Protein AF-A0A914PLY1-F1 (afdb_monomer)

InterPro domains:
  IPR011009 Protein kinase-like domain superfamily [SSF56112] (5-55)

Structure (mmCIF, N/CA/C/O backbone):
data_AF-A0A914PLY1-F1
#
_entry.id   AF-A0A914PLY1-F1
#
loop_
_atom_site.group_PDB
_atom_site.id
_atom_site.type_symbol
_atom_site.label_atom_id
_atom_site.label_alt_id
_atom_site.label_comp_id
_atom_site.label_asym_id
_atom_site.label_entity_id
_atom_site.label_seq_id
_atom_site.pdbx_PDB_ins_code
_atom_site.Cartn_x
_atom_site.Cartn_y
_atom_site.Cartn_z
_atom_site.occupancy
_atom_site.B_iso_or_equiv
_atom_site.auth_seq_id
_atom_site.auth_comp_id
_atom_site.auth_asym_id
_atom_site.auth_atom_id
_atom_site.pdbx_PDB_model_num
ATOM 1 N N . MET A 1 1 ? 15.175 -24.082 -0.251 1.00 50.19 1 MET A N 1
ATOM 2 C CA . MET A 1 1 ? 13.701 -24.128 -0.360 1.00 50.19 1 MET A CA 1
ATOM 3 C C . MET A 1 1 ? 13.184 -22.704 -0.280 1.00 50.19 1 MET A C 1
ATOM 5 O O . MET A 1 1 ? 13.405 -22.081 0.749 1.00 50.19 1 MET A O 1
ATOM 9 N N . ASN A 1 2 ? 12.507 -22.194 -1.313 1.00 59.78 2 ASN A N 1
ATOM 10 C CA . ASN A 1 2 ? 11.943 -20.841 -1.283 1.00 59.78 2 ASN A CA 1
ATOM 11 C C . ASN A 1 2 ? 10.414 -20.945 -1.343 1.00 59.78 2 ASN A C 1
ATOM 13 O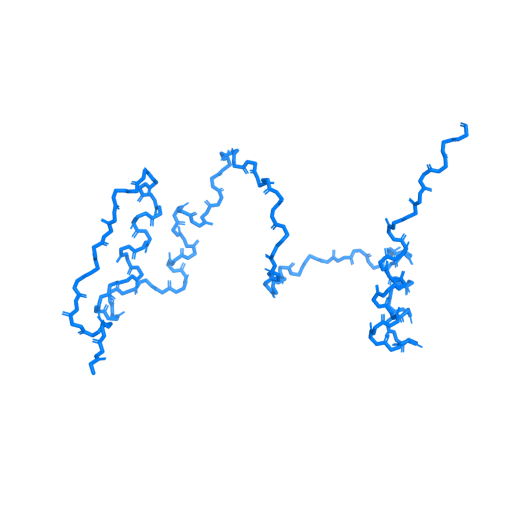 O . ASN A 1 2 ? 9.855 -21.356 -2.358 1.00 59.78 2 ASN A O 1
ATOM 17 N N . ALA A 1 3 ? 9.738 -20.606 -0.241 1.00 67.31 3 ALA A N 1
ATOM 18 C CA . ALA A 1 3 ? 8.278 -20.689 -0.124 1.00 67.31 3 ALA A CA 1
ATOM 19 C C . ALA A 1 3 ? 7.542 -19.713 -1.061 1.00 67.31 3 ALA A C 1
ATOM 21 O O . ALA A 1 3 ? 6.427 -19.992 -1.484 1.00 67.31 3 ALA A O 1
ATOM 22 N N . ILE A 1 4 ? 8.201 -18.608 -1.418 1.00 76.12 4 ILE A N 1
ATOM 23 C CA . ILE A 1 4 ? 7.656 -17.509 -2.227 1.00 76.12 4 ILE A CA 1
ATOM 24 C C . ILE A 1 4 ? 7.525 -17.904 -3.706 1.00 76.12 4 ILE A C 1
ATOM 26 O O . ILE A 1 4 ? 6.668 -17.401 -4.421 1.00 76.12 4 ILE A O 1
ATOM 30 N N . THR A 1 5 ? 8.376 -18.810 -4.189 1.00 73.44 5 THR A N 1
ATOM 31 C CA . THR A 1 5 ? 8.538 -19.028 -5.629 1.00 73.44 5 THR A CA 1
ATOM 32 C C . THR A 1 5 ? 7.616 -20.095 -6.193 1.00 73.44 5 THR A C 1
ATOM 34 O O . THR A 1 5 ? 7.584 -20.205 -7.403 1.00 73.44 5 THR A O 1
ATOM 37 N N . ASN A 1 6 ? 6.922 -20.913 -5.391 1.00 70.56 6 ASN A N 1
ATOM 38 C CA . ASN A 1 6 ? 6.247 -22.115 -5.911 1.00 70.56 6 ASN A CA 1
ATOM 39 C C . ASN A 1 6 ? 4.876 -22.443 -5.303 1.00 70.56 6 ASN A C 1
ATOM 41 O O . ASN A 1 6 ? 4.318 -23.478 -5.654 1.00 70.56 6 ASN A O 1
ATOM 45 N N . LYS A 1 7 ? 4.323 -21.605 -4.422 1.00 78.81 7 LYS A N 1
ATOM 46 C CA . LYS A 1 7 ? 3.020 -21.862 -3.795 1.00 78.81 7 LYS A CA 1
ATOM 47 C C . LYS A 1 7 ? 2.032 -20.761 -4.141 1.00 78.81 7 LYS A C 1
ATOM 49 O O . LYS A 1 7 ? 2.403 -19.589 -4.136 1.00 78.81 7 LYS A O 1
ATOM 54 N N . ASP A 1 8 ? 0.800 -21.160 -4.417 1.00 81.94 8 ASP A N 1
ATOM 55 C CA . ASP A 1 8 ? -0.305 -20.225 -4.570 1.00 81.94 8 ASP A CA 1
ATOM 56 C C . ASP A 1 8 ? -0.643 -19.592 -3.216 1.00 81.94 8 ASP A C 1
ATOM 58 O O . ASP A 1 8 ? -0.509 -20.213 -2.155 1.00 81.94 8 ASP A O 1
ATOM 62 N N . VAL A 1 9 ? -1.039 -18.320 -3.250 1.00 84.81 9 VAL A N 1
ATOM 63 C CA . VAL A 1 9 ? -1.409 -17.575 -2.047 1.00 84.81 9 VAL A CA 1
ATOM 64 C C . VAL A 1 9 ? -2.862 -17.889 -1.714 1.00 84.81 9 VAL A C 1
ATOM 66 O O . VAL A 1 9 ? -3.772 -17.535 -2.459 1.00 84.81 9 VAL A O 1
ATOM 69 N N . HIS A 1 10 ? -3.079 -18.545 -0.577 1.00 87.94 10 HIS A N 1
ATOM 70 C CA . HIS A 1 10 ? -4.415 -18.803 -0.051 1.00 87.94 10 HIS A CA 1
ATOM 71 C C . HIS A 1 10 ? -4.767 -17.759 1.004 1.00 87.94 10 HIS A C 1
ATOM 73 O O . HIS A 1 10 ? -4.140 -17.695 2.064 1.00 87.94 10 HIS A O 1
ATOM 79 N N . PHE A 1 11 ? -5.790 -16.958 0.721 1.00 88.38 11 PHE A N 1
ATOM 80 C CA . PHE A 1 11 ? -6.354 -16.026 1.688 1.00 88.38 11 PHE A CA 1
ATOM 81 C C . PHE A 1 11 ? -7.398 -16.748 2.538 1.00 88.38 11 PHE A C 1
ATOM 83 O O . PHE A 1 11 ? -8.188 -17.550 2.037 1.00 88.38 11 PHE A O 1
ATOM 90 N N . LYS A 1 12 ? -7.399 -16.466 3.840 1.00 91.75 12 LYS A N 1
ATOM 91 C CA . LYS A 1 12 ? -8.541 -16.803 4.695 1.00 91.75 12 LYS A CA 1
ATOM 92 C C . LYS A 1 12 ? -9.746 -15.945 4.274 1.00 91.75 12 LYS A C 1
ATOM 94 O O . LYS A 1 12 ? -9.543 -14.955 3.575 1.00 91.75 12 LYS A O 1
ATOM 99 N N . PRO A 1 13 ? -10.973 -16.283 4.693 1.00 90.62 13 PRO A N 1
ATOM 100 C CA . PRO A 1 13 ? -12.110 -15.387 4.515 1.00 90.62 13 PRO A CA 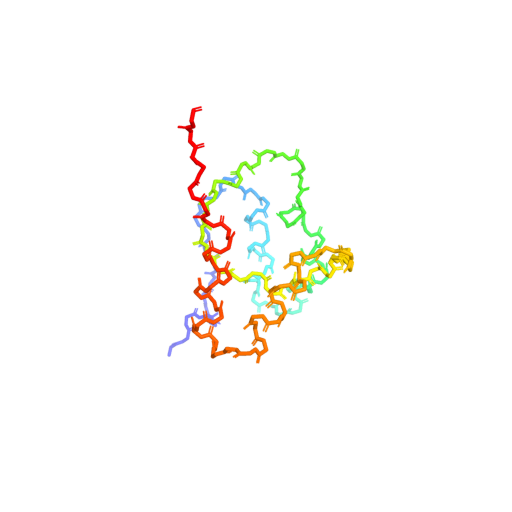1
ATOM 101 C C . PRO A 1 13 ? -11.797 -14.014 5.127 1.00 90.62 13 PRO A C 1
ATOM 103 O O . PRO A 1 13 ? -11.443 -13.932 6.304 1.00 90.62 13 PRO A O 1
ATOM 106 N N . ILE A 1 14 ? -11.867 -12.965 4.308 1.00 90.62 14 ILE A N 1
ATOM 107 C CA . ILE A 1 14 ? -11.709 -11.562 4.703 1.00 90.62 14 ILE A CA 1
ATOM 108 C C . ILE A 1 14 ? -13.045 -10.885 4.396 1.00 90.62 14 ILE A C 1
ATOM 110 O O . ILE A 1 14 ? -13.573 -11.064 3.303 1.00 90.62 14 ILE A O 1
ATOM 114 N N . GLU A 1 15 ? -13.593 -10.153 5.365 1.00 90.00 15 GLU A N 1
ATOM 115 C CA . GLU A 1 15 ? -14.877 -9.445 5.227 1.00 90.00 15 GLU A CA 1
ATOM 116 C C . GLU A 1 15 ? -14.763 -8.220 4.311 1.00 90.00 15 GLU A C 1
ATOM 118 O O . GLU A 1 15 ? -15.685 -7.900 3.568 1.00 90.00 15 GLU A O 1
ATOM 123 N N . ASP A 1 16 ? -13.610 -7.551 4.348 1.00 90.19 16 ASP A N 1
ATOM 124 C CA . ASP A 1 16 ? -13.305 -6.414 3.489 1.00 90.19 16 ASP A CA 1
ATOM 125 C C . ASP A 1 16 ? -12.873 -6.884 2.089 1.00 90.19 16 ASP A C 1
ATOM 127 O O . ASP A 1 16 ? -11.724 -7.274 1.844 1.00 90.19 16 ASP A O 1
ATOM 131 N N . GLU A 1 17 ? -13.820 -6.831 1.155 1.00 90.44 17 GLU A N 1
ATOM 132 C CA . GLU A 1 17 ? -13.610 -7.184 -0.250 1.00 90.44 17 GLU A CA 1
ATOM 133 C C . GLU A 1 17 ? -12.576 -6.279 -0.938 1.00 90.44 17 GLU A C 1
AT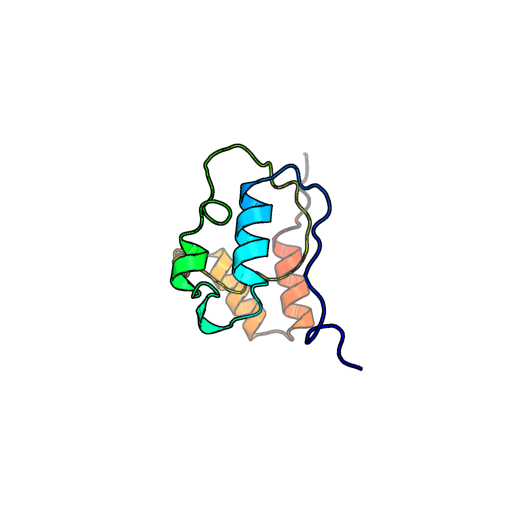OM 135 O O . GLU A 1 17 ? -11.842 -6.737 -1.816 1.00 90.44 17 GLU A O 1
ATOM 140 N N . GLN A 1 18 ? -12.482 -5.009 -0.530 1.00 91.25 18 GLN A N 1
ATOM 141 C CA . GLN A 1 18 ? -11.544 -4.039 -1.097 1.00 91.25 18 GLN A CA 1
ATOM 142 C C . GLN A 1 18 ? -10.112 -4.379 -0.685 1.00 91.25 18 GLN A C 1
ATOM 144 O O . GLN A 1 18 ? -9.209 -4.362 -1.523 1.00 91.25 18 GLN A O 1
ATOM 149 N N . LEU A 1 19 ? -9.912 -4.746 0.583 1.00 91.69 19 LEU A N 1
ATOM 150 C CA . LEU A 1 19 ? -8.630 -5.238 1.080 1.00 91.69 19 LEU A CA 1
ATOM 151 C C . LEU A 1 19 ? -8.215 -6.523 0.359 1.00 91.69 19 LEU A C 1
ATOM 153 O O . LEU A 1 19 ? -7.083 -6.633 -0.120 1.00 91.69 19 LEU A O 1
ATOM 157 N N . LEU A 1 20 ? -9.130 -7.492 0.261 1.00 93.44 20 LEU A N 1
ATOM 158 C CA . LEU A 1 20 ? -8.855 -8.760 -0.410 1.00 93.44 20 LEU A CA 1
ATOM 159 C C . LEU A 1 20 ? -8.457 -8.539 -1.874 1.00 93.44 20 LEU A C 1
ATOM 161 O O 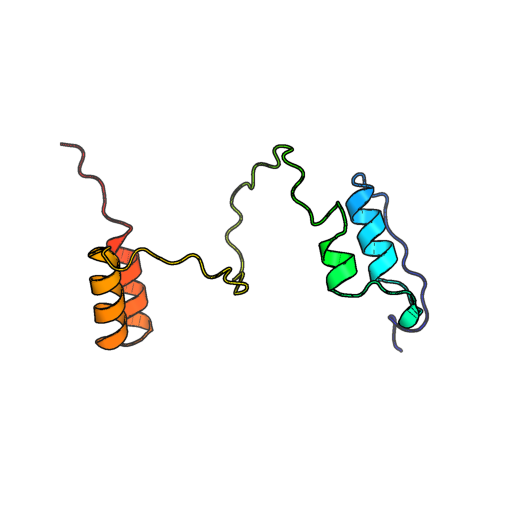. LEU A 1 20 ? -7.507 -9.165 -2.347 1.00 93.44 20 LEU A O 1
ATOM 165 N N . ASN A 1 21 ? -9.138 -7.625 -2.567 1.00 93.06 21 ASN A N 1
ATOM 166 C CA . ASN A 1 21 ? -8.846 -7.292 -3.954 1.00 93.06 21 ASN A CA 1
ATOM 167 C C . ASN A 1 21 ? -7.426 -6.720 -4.123 1.00 93.06 21 ASN A C 1
ATOM 169 O O . ASN A 1 21 ? -6.640 -7.285 -4.886 1.00 93.06 21 ASN A O 1
ATOM 173 N N . VAL A 1 22 ? -7.037 -5.714 -3.325 1.00 94.06 22 VAL A N 1
ATOM 174 C CA . VAL A 1 22 ? -5.660 -5.174 -3.347 1.00 94.06 22 VAL A CA 1
ATOM 175 C C . VAL A 1 22 ? -4.630 -6.265 -3.095 1.00 94.06 22 VAL A C 1
ATOM 177 O O . VAL A 1 22 ? -3.616 -6.354 -3.789 1.00 94.06 22 VAL A O 1
ATOM 180 N N . MET A 1 23 ? -4.867 -7.108 -2.087 1.00 93.12 23 MET A N 1
ATOM 181 C CA . MET A 1 23 ? -3.930 -8.168 -1.722 1.00 93.12 23 MET A CA 1
ATOM 182 C C . MET A 1 23 ? -3.735 -9.168 -2.865 1.00 93.12 23 MET A C 1
ATOM 184 O O . MET A 1 23 ? -2.605 -9.593 -3.112 1.00 93.12 23 MET A O 1
ATOM 188 N N . GLN A 1 24 ? -4.803 -9.517 -3.583 1.00 92.50 24 GLN A N 1
ATOM 189 C CA . GLN A 1 24 ? -4.738 -10.400 -4.748 1.00 92.50 24 GLN A CA 1
ATOM 190 C C . GLN A 1 24 ? -3.965 -9.771 -5.913 1.00 92.50 24 GLN A C 1
ATOM 192 O O . GLN A 1 24 ? -3.133 -10.445 -6.525 1.00 92.50 24 GLN A O 1
ATOM 197 N N . GLU A 1 25 ? -4.185 -8.487 -6.199 1.00 92.69 25 GLU A N 1
ATOM 198 C CA . GLU A 1 25 ? -3.467 -7.774 -7.260 1.00 92.69 25 GLU A CA 1
ATOM 199 C C . GLU A 1 25 ? -1.970 -7.629 -6.946 1.00 92.69 25 GLU A C 1
ATOM 201 O O . GLU A 1 25 ? -1.110 -7.879 -7.798 1.00 92.69 25 GLU A O 1
ATOM 206 N N . CYS A 1 26 ? -1.632 -7.279 -5.702 1.00 92.81 26 CYS A N 1
ATOM 207 C CA . CYS A 1 26 ? -0.251 -7.080 -5.272 1.00 92.81 26 CYS A CA 1
ATOM 208 C C . CYS A 1 26 ? 0.545 -8.389 -5.187 1.00 92.81 26 CYS A C 1
ATOM 210 O O . CYS A 1 26 ? 1.713 -8.426 -5.582 1.00 92.81 26 CYS A O 1
ATOM 212 N N . LEU A 1 27 ? -0.065 -9.469 -4.689 1.00 90.75 27 LEU A N 1
ATOM 213 C CA . LEU A 1 27 ? 0.599 -10.766 -4.497 1.00 90.75 27 LEU A CA 1
ATOM 214 C C . LEU A 1 27 ? 0.557 -11.658 -5.746 1.00 90.75 27 LEU A C 1
ATOM 216 O O . LEU A 1 27 ? 0.850 -12.853 -5.676 1.00 90.75 27 LEU A O 1
ATOM 220 N N . GLN A 1 28 ? 0.251 -11.072 -6.905 1.00 86.69 28 GLN A N 1
ATOM 221 C CA . GLN A 1 28 ? 0.296 -11.760 -8.182 1.00 86.69 28 GLN A CA 1
ATOM 222 C C . GLN A 1 28 ? 1.729 -12.197 -8.523 1.00 86.69 28 GLN A C 1
ATOM 224 O O . GLN A 1 28 ? 2.691 -11.424 -8.433 1.00 86.69 28 GLN A O 1
ATOM 229 N N . ARG A 1 29 ? 1.867 -13.455 -8.955 1.00 83.94 29 ARG A N 1
ATOM 230 C CA . ARG A 1 29 ? 3.170 -14.071 -9.258 1.00 83.94 29 ARG A CA 1
ATOM 231 C C . ARG A 1 29 ? 3.812 -13.530 -10.532 1.00 83.94 29 ARG A C 1
ATOM 233 O O . ARG A 1 29 ? 5.031 -13.515 -10.658 1.00 83.94 29 ARG A O 1
ATOM 240 N N . VAL A 1 30 ? 2.989 -13.131 -11.498 1.00 86.19 30 VAL A N 1
ATOM 241 C CA . VAL A 1 30 ? 3.464 -12.531 -12.745 1.00 86.19 30 VAL A CA 1
ATOM 242 C C . VAL A 1 30 ? 3.715 -11.051 -12.493 1.00 86.19 30 VAL A C 1
ATOM 244 O O . VAL A 1 30 ? 2.763 -10.281 -12.410 1.00 86.19 30 VAL A O 1
ATOM 247 N N . ASP A 1 31 ? 4.983 -10.649 -12.436 1.00 84.62 31 ASP A N 1
ATOM 248 C CA . ASP A 1 31 ? 5.374 -9.268 -12.113 1.00 84.62 31 ASP A CA 1
ATOM 249 C C . ASP A 1 31 ? 4.705 -8.226 -13.019 1.00 84.62 31 ASP A C 1
ATOM 251 O O . ASP A 1 31 ? 4.265 -7.182 -12.554 1.00 84.62 31 ASP A O 1
ATOM 255 N N . ARG A 1 32 ? 4.540 -8.537 -14.312 1.00 88.50 32 ARG A N 1
ATOM 256 C CA . ARG A 1 32 ? 3.894 -7.644 -15.294 1.00 88.50 32 ARG A CA 1
ATOM 257 C C . ARG A 1 32 ? 2.395 -7.433 -15.068 1.00 88.50 32 ARG A C 1
ATOM 259 O O . ARG A 1 32 ? 1.813 -6.564 -15.703 1.00 88.50 32 ARG A O 1
ATOM 266 N N . LYS A 1 33 ? 1.768 -8.268 -14.239 1.00 88.62 33 LYS A N 1
ATOM 267 C CA . LYS A 1 33 ? 0.356 -8.144 -13.864 1.00 88.62 33 LYS A CA 1
ATOM 268 C C . LYS A 1 33 ? 0.174 -7.419 -12.530 1.00 88.62 33 LYS A C 1
ATOM 270 O O . LYS A 1 33 ? -0.963 -7.129 -12.182 1.00 88.62 33 LYS A O 1
ATOM 275 N N . ARG A 1 34 ? 1.254 -7.160 -11.783 1.00 92.50 34 ARG A N 1
ATOM 276 C CA . ARG A 1 34 ? 1.187 -6.411 -10.528 1.00 92.50 34 ARG A CA 1
ATOM 277 C C . ARG A 1 34 ? 0.893 -4.938 -10.840 1.00 92.50 34 ARG A C 1
ATOM 279 O O . ARG A 1 34 ? 1.517 -4.398 -11.757 1.00 92.50 34 ARG A O 1
ATOM 286 N N . PRO A 1 35 ? -0.004 -4.277 -10.092 1.00 94.19 35 PRO A N 1
ATOM 287 C CA . PRO A 1 35 ? -0.250 -2.856 -10.274 1.00 94.19 35 PRO A CA 1
ATOM 288 C C . PRO A 1 35 ? 1.020 -2.046 -10.000 1.00 94.19 35 PRO A C 1
ATOM 290 O O . PRO A 1 35 ? 1.818 -2.356 -9.110 1.00 94.19 35 PRO A O 1
ATOM 293 N N . THR A 1 36 ? 1.202 -0.983 -10.777 1.00 94.12 36 THR A N 1
ATOM 294 C CA . THR A 1 36 ? 2.199 0.052 -10.490 1.00 94.12 36 THR A CA 1
ATOM 295 C C . THR A 1 36 ? 1.809 0.843 -9.244 1.00 94.12 36 THR A C 1
ATOM 297 O O . THR A 1 36 ? 0.660 0.819 -8.808 1.00 94.12 36 THR A O 1
ATOM 300 N N . VAL A 1 37 ? 2.755 1.600 -8.688 1.00 91.88 37 VAL A N 1
ATOM 301 C CA . VAL A 1 37 ? 2.489 2.459 -7.523 1.00 91.88 37 VAL A CA 1
ATOM 302 C C . VAL A 1 37 ? 1.343 3.437 -7.803 1.00 91.88 37 VAL A C 1
ATOM 304 O O . VAL A 1 37 ? 0.455 3.581 -6.971 1.00 91.88 37 VAL A O 1
ATOM 307 N N . THR A 1 38 ? 1.314 4.062 -8.982 1.00 92.69 38 THR A N 1
ATOM 308 C CA . THR A 1 38 ? 0.251 5.006 -9.363 1.00 92.69 38 THR A CA 1
ATOM 309 C C . THR A 1 38 ? -1.118 4.330 -9.419 1.00 92.69 38 THR A C 1
ATOM 311 O O . THR A 1 38 ? -2.069 4.843 -8.843 1.00 92.69 38 THR A O 1
ATOM 314 N N . GLN A 1 39 ? -1.202 3.147 -10.034 1.00 90.81 39 GLN A N 1
ATOM 315 C CA . GLN A 1 39 ? -2.444 2.366 -10.091 1.00 90.81 39 GLN A CA 1
ATOM 316 C C . GLN A 1 39 ? -2.899 1.917 -8.699 1.00 90.81 39 GLN A C 1
ATOM 318 O O . GLN A 1 39 ? -4.084 1.961 -8.390 1.00 90.81 39 GLN A O 1
ATOM 323 N N . LEU A 1 40 ? -1.955 1.533 -7.835 1.00 92.12 40 LEU A N 1
ATOM 324 C CA . LEU A 1 40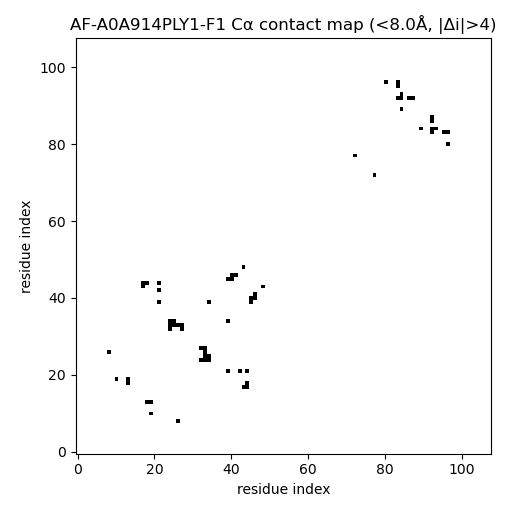 ? -2.257 1.125 -6.468 1.00 92.12 40 LEU A CA 1
ATOM 325 C C . LEU A 1 40 ? -2.826 2.292 -5.649 1.00 92.12 40 LEU A C 1
ATOM 327 O O . LEU A 1 40 ? -3.823 2.119 -4.960 1.00 92.12 40 LEU A O 1
ATOM 331 N N . LEU A 1 41 ? -2.250 3.493 -5.763 1.00 89.19 41 LEU A N 1
ATOM 332 C CA . LEU A 1 41 ? -2.757 4.699 -5.090 1.00 89.19 41 LEU A CA 1
ATOM 333 C C . LEU A 1 41 ? -4.164 5.102 -5.556 1.00 89.19 41 LEU A C 1
ATOM 335 O O . LEU A 1 41 ? -4.889 5.791 -4.838 1.00 89.19 41 LEU A O 1
ATOM 339 N N . GLU A 1 42 ? -4.569 4.673 -6.748 1.00 91.00 42 GLU A N 1
ATOM 340 C CA . GLU A 1 42 ? -5.917 4.890 -7.256 1.00 91.00 42 GLU A CA 1
ATOM 341 C C . GLU A 1 42 ? -6.939 3.869 -6.734 1.00 91.00 42 GLU A C 1
ATOM 343 O O . GLU A 1 42 ? -8.144 4.098 -6.898 1.00 91.00 42 GLU A O 1
ATOM 348 N N . HIS A 1 43 ? -6.490 2.791 -6.085 1.00 92.69 43 HIS A N 1
ATOM 349 C CA . HIS A 1 43 ? -7.354 1.716 -5.620 1.00 92.69 43 HIS A CA 1
ATOM 350 C C . HIS A 1 43 ? -8.282 2.181 -4.476 1.00 92.69 43 HIS A C 1
ATOM 352 O O . HIS A 1 43 ? -7.814 2.812 -3.521 1.00 92.69 43 HIS A O 1
ATOM 358 N N . PRO A 1 44 ? -9.590 1.854 -4.513 1.00 90.81 44 PRO A N 1
ATOM 359 C CA . PRO A 1 44 ? -10.553 2.379 -3.546 1.00 90.81 44 PRO A CA 1
ATOM 360 C C . PRO A 1 44 ? -10.318 1.957 -2.084 1.00 90.81 44 PRO A C 1
ATOM 362 O O . PRO A 1 44 ? -10.672 2.713 -1.193 1.00 90.81 44 PRO A O 1
ATOM 365 N N . TYR A 1 45 ? -9.619 0.848 -1.822 1.00 90.06 45 TYR A N 1
ATOM 366 C CA . TYR A 1 45 ? -9.110 0.507 -0.478 1.00 90.06 45 TYR A CA 1
ATOM 367 C C . TYR A 1 45 ? -8.158 1.561 0.128 1.00 90.06 45 TYR A C 1
ATOM 369 O O . TYR A 1 45 ? -8.165 1.788 1.334 1.00 90.06 45 TYR A O 1
ATOM 377 N N . LEU A 1 46 ? -7.304 2.187 -0.691 1.00 87.69 46 LEU A N 1
ATOM 378 C CA . LEU A 1 46 ? -6.328 3.187 -0.233 1.00 87.69 46 LEU A CA 1
ATOM 379 C C . LEU A 1 46 ? -6.864 4.613 -0.327 1.00 87.69 46 LEU A C 1
ATOM 381 O O . LEU A 1 46 ? -6.297 5.534 0.266 1.00 87.69 46 LEU A O 1
ATOM 385 N N . LYS A 1 47 ? -7.961 4.805 -1.062 1.00 85.19 47 LYS A N 1
ATOM 386 C CA . LYS A 1 47 ? -8.685 6.066 -1.056 1.00 85.19 47 LYS A CA 1
ATOM 387 C C . LYS A 1 47 ? -9.521 6.120 0.217 1.00 85.19 47 LYS A C 1
ATOM 389 O O . LYS A 1 47 ? -10.328 5.226 0.453 1.00 85.19 47 LYS A O 1
ATOM 394 N N . PRO A 1 48 ? -9.370 7.165 1.039 1.00 68.19 48 PRO A N 1
ATOM 395 C CA . PRO A 1 48 ? -10.272 7.374 2.151 1.00 68.19 48 PRO A CA 1
ATOM 396 C C . PRO A 1 48 ? -11.656 7.679 1.578 1.00 68.19 48 PRO A C 1
ATOM 398 O O . PRO A 1 48 ? -11.976 8.814 1.226 1.00 68.19 48 PRO A O 1
ATOM 401 N N . ASN A 1 49 ? -12.494 6.655 1.474 1.00 56.41 49 ASN A N 1
ATOM 402 C CA . ASN A 1 49 ? -13.926 6.874 1.461 1.00 56.41 49 ASN A CA 1
ATOM 403 C C . ASN A 1 49 ? -14.232 7.522 2.817 1.00 56.41 49 ASN A C 1
ATOM 405 O O . ASN A 1 49 ? -13.779 7.026 3.848 1.00 56.41 49 ASN A O 1
ATOM 409 N N . ASN A 1 50 ? -14.930 8.660 2.825 1.00 50.22 50 ASN A N 1
ATOM 410 C CA . ASN A 1 50 ? -15.378 9.372 4.030 1.00 50.22 50 ASN A CA 1
ATOM 411 C C . ASN A 1 50 ? -16.404 8.536 4.828 1.00 50.22 50 ASN A C 1
ATOM 413 O O . ASN A 1 50 ? -17.535 8.954 5.055 1.00 50.22 50 ASN A O 1
ATOM 417 N N . THR A 1 51 ? -16.041 7.326 5.227 1.00 47.66 51 THR A N 1
ATOM 418 C CA . THR A 1 51 ? -16.845 6.404 6.013 1.00 47.66 51 THR A CA 1
ATOM 419 C C . THR A 1 51 ? -16.052 6.081 7.265 1.00 47.66 51 THR A C 1
ATOM 421 O O . THR A 1 51 ? -15.294 5.122 7.292 1.00 47.66 51 THR A O 1
ATOM 424 N N . ASN A 1 52 ? -16.192 6.963 8.258 1.00 49.91 52 ASN A N 1
ATOM 425 C CA . ASN A 1 52 ? -16.044 6.746 9.701 1.00 49.91 52 ASN A CA 1
ATOM 426 C C . ASN A 1 52 ? -15.312 5.463 10.138 1.00 49.91 52 ASN A C 1
ATOM 428 O O . ASN A 1 52 ? -15.876 4.640 10.855 1.00 49.91 52 ASN A O 1
ATOM 432 N N . VAL A 1 53 ? -14.039 5.313 9.785 1.00 47.34 53 VAL A N 1
ATOM 433 C CA . VAL A 1 53 ? -13.133 4.506 10.594 1.00 47.34 53 VAL A CA 1
ATOM 434 C C . VAL A 1 53 ? -12.510 5.490 11.563 1.00 47.34 53 VAL A C 1
ATOM 436 O O . VAL A 1 53 ? -11.595 6.235 11.215 1.00 47.34 53 VAL A O 1
ATOM 439 N N . SER A 1 54 ? -13.060 5.543 12.777 1.00 46.00 54 SER A N 1
ATOM 440 C CA . SER A 1 54 ? -12.347 6.121 13.909 1.00 46.00 54 SER A CA 1
ATOM 441 C C . SER A 1 54 ? -10.995 5.423 13.979 1.00 46.00 54 SER A C 1
ATOM 443 O O . SER A 1 54 ? -10.912 4.268 14.394 1.00 46.00 54 SER A O 1
ATOM 445 N N . LEU A 1 55 ? -9.938 6.119 13.556 1.00 49.28 55 LEU A N 1
ATOM 446 C CA . LEU A 1 55 ? -8.572 5.804 13.942 1.00 49.28 55 LEU A CA 1
ATOM 447 C C . LEU A 1 55 ? -8.536 5.878 15.471 1.00 49.28 55 LEU A C 1
ATOM 449 O O . LEU A 1 55 ? -8.270 6.926 16.058 1.00 49.28 55 LEU A O 1
ATOM 453 N N . SER A 1 56 ? -8.828 4.767 16.140 1.00 43.38 56 SER A N 1
ATOM 454 C CA . SER A 1 56 ? -8.437 4.578 17.524 1.00 43.38 56 SER A CA 1
ATOM 455 C C . SER A 1 56 ? -6.919 4.458 17.530 1.00 43.38 56 SER A C 1
ATOM 457 O O . SER A 1 56 ? -6.362 3.380 17.354 1.00 43.38 56 SER A O 1
ATOM 459 N N . ASN A 1 57 ? -6.286 5.623 17.631 1.00 53.47 57 ASN A N 1
ATOM 460 C CA . ASN A 1 57 ? -4.951 5.903 18.133 1.00 53.47 57 ASN A CA 1
ATOM 461 C C . ASN A 1 57 ? -4.130 4.661 18.537 1.00 53.47 57 ASN A C 1
ATOM 463 O O . ASN A 1 57 ? -4.053 4.311 19.714 1.00 53.47 57 ASN A O 1
ATOM 467 N N . THR A 1 58 ? -3.467 4.022 17.575 1.00 43.47 58 THR A N 1
ATOM 468 C CA . THR A 1 58 ? -2.317 3.163 17.866 1.00 43.47 58 THR A CA 1
ATOM 469 C C . THR A 1 58 ? -1.065 3.923 17.471 1.00 43.47 58 THR A C 1
ATOM 471 O O . THR A 1 58 ? -0.735 4.039 16.293 1.00 43.47 58 THR A O 1
ATOM 474 N N . ASN A 1 59 ? -0.374 4.455 18.477 1.00 61.19 59 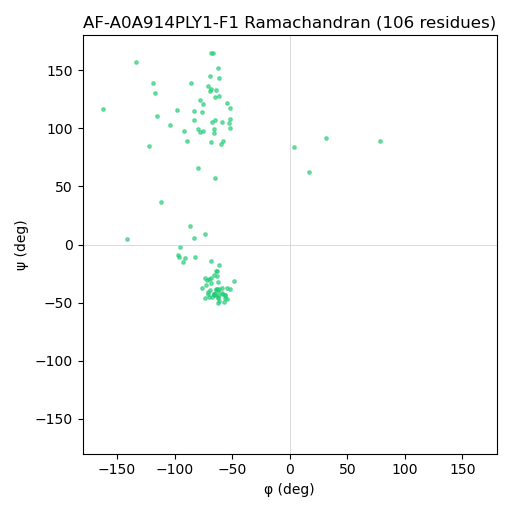ASN A N 1
ATOM 475 C CA . ASN A 1 59 ? 0.994 4.939 18.365 1.00 61.19 59 ASN A CA 1
ATOM 476 C C . ASN A 1 59 ? 1.881 3.845 17.747 1.00 61.19 59 ASN A C 1
ATOM 478 O O . ASN A 1 59 ? 2.295 2.927 18.451 1.00 61.19 59 ASN A O 1
ATOM 482 N N . SER A 1 60 ? 2.180 3.928 16.450 1.00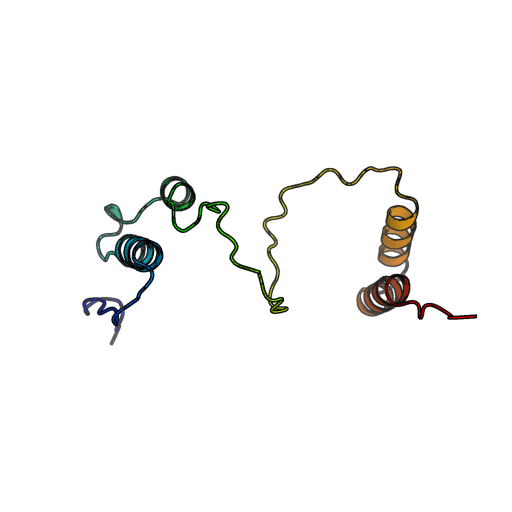 46.47 60 SER A N 1
ATOM 483 C CA . SER A 1 60 ? 3.296 3.196 15.852 1.00 46.47 60 SER A CA 1
ATOM 484 C C . SER A 1 60 ? 3.684 3.778 14.495 1.00 46.47 60 SER A C 1
ATOM 486 O O . SER A 1 60 ? 2.909 3.733 13.547 1.00 46.47 60 SER A O 1
ATOM 488 N N . GLY A 1 61 ? 4.915 4.284 14.417 1.00 42.50 61 GLY A N 1
ATOM 489 C CA . GLY A 1 61 ? 5.705 4.262 13.187 1.00 42.50 61 GLY A CA 1
ATOM 490 C C . GLY A 1 61 ? 5.373 5.307 12.125 1.00 42.50 61 GLY A C 1
ATOM 491 O O . GLY A 1 61 ? 4.634 5.036 11.193 1.00 42.50 61 GLY A O 1
ATOM 492 N N . ILE A 1 62 ? 6.027 6.467 12.230 1.00 51.38 62 ILE A N 1
ATOM 493 C CA . ILE A 1 62 ? 6.679 7.186 11.119 1.00 51.38 62 ILE A CA 1
ATOM 494 C C . ILE A 1 62 ? 5.998 7.009 9.744 1.00 51.38 62 ILE A C 1
ATOM 496 O O . ILE A 1 62 ? 6.388 6.151 8.955 1.00 51.38 62 ILE A O 1
ATOM 500 N N . SER A 1 63 ? 5.071 7.901 9.393 1.00 43.44 63 SER A N 1
ATOM 501 C CA . SER A 1 63 ? 4.837 8.237 7.987 1.00 43.44 63 SER A CA 1
ATOM 502 C C . SER A 1 63 ? 5.765 9.397 7.619 1.00 43.44 63 SER A C 1
ATOM 504 O O . SER A 1 63 ? 5.439 10.572 7.734 1.00 43.44 63 SER A O 1
ATOM 506 N N . CYS A 1 64 ? 6.978 9.069 7.174 1.00 39.78 64 CYS A N 1
ATOM 507 C CA . CYS A 1 64 ? 7.899 10.035 6.564 1.00 39.78 64 CYS A CA 1
ATOM 508 C C . CYS A 1 64 ? 7.477 10.446 5.142 1.00 39.78 64 CYS A C 1
ATOM 510 O O . CYS A 1 64 ? 8.208 11.167 4.467 1.00 39.78 64 CYS A O 1
ATOM 512 N N . PHE A 1 65 ? 6.277 10.065 4.696 1.00 49.19 65 PHE A N 1
ATOM 513 C CA . PHE A 1 65 ? 5.634 10.690 3.548 1.00 49.19 65 PHE A CA 1
ATOM 514 C C . PHE A 1 65 ? 4.998 12.007 3.998 1.00 49.19 65 PHE A C 1
ATOM 516 O O . PHE A 1 65 ? 3.779 12.157 4.075 1.00 49.19 65 PHE A O 1
ATOM 523 N N . ALA A 1 66 ? 5.855 12.945 4.397 1.00 51.19 66 ALA A N 1
ATOM 524 C CA . ALA A 1 66 ? 5.432 14.285 4.735 1.00 51.19 66 ALA A CA 1
ATOM 525 C C . ALA A 1 66 ? 4.908 14.937 3.455 1.00 51.19 66 ALA A C 1
ATOM 527 O O . ALA A 1 66 ? 5.665 15.425 2.620 1.00 51.19 66 ALA A O 1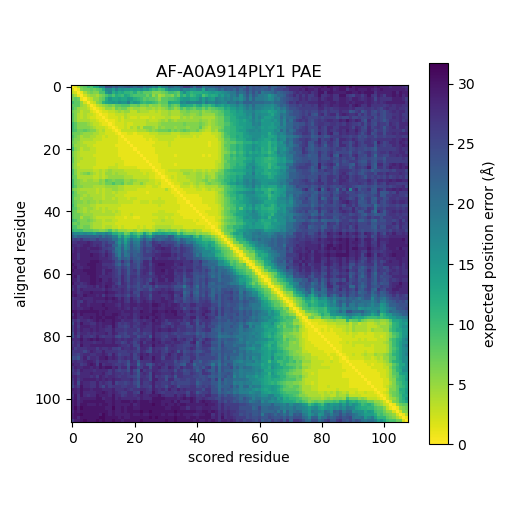
ATOM 528 N N . SER A 1 67 ? 3.586 14.938 3.304 1.00 51.84 67 SER A N 1
ATOM 529 C CA . SER A 1 67 ? 2.918 15.940 2.493 1.00 51.84 67 SER A CA 1
ATOM 530 C C . SER A 1 67 ? 3.299 17.279 3.121 1.00 51.84 67 SER A C 1
ATOM 532 O O . SER A 1 67 ? 2.856 17.574 4.232 1.00 51.84 67 SER A O 1
ATOM 534 N N . SER A 1 68 ? 4.201 18.027 2.477 1.00 52.69 68 SER A N 1
ATOM 535 C CA . SER A 1 68 ? 4.701 19.321 2.947 1.00 52.69 68 SER A CA 1
ATOM 536 C C . SER A 1 68 ? 3.543 20.302 3.085 1.00 52.69 68 SER A C 1
ATOM 538 O O . SER A 1 68 ? 3.218 21.050 2.167 1.00 52.69 68 SER A O 1
ATOM 540 N N . LYS A 1 69 ? 2.881 20.280 4.239 1.00 57.97 69 LYS A N 1
ATOM 541 C CA . LYS A 1 69 ? 1.965 21.328 4.651 1.00 57.97 69 LYS A CA 1
ATOM 542 C C . LYS A 1 69 ? 2.852 22.480 5.097 1.00 57.97 69 LYS A C 1
ATOM 544 O O . LYS A 1 69 ? 3.604 22.329 6.056 1.00 57.97 69 LYS A O 1
ATOM 549 N N . THR A 1 70 ? 2.811 23.590 4.367 1.00 51.25 70 THR A N 1
ATOM 550 C CA . THR A 1 70 ? 3.459 24.843 4.758 1.00 51.25 70 THR A CA 1
ATOM 551 C C . THR A 1 70 ? 3.019 25.177 6.181 1.00 51.25 70 THR A C 1
ATOM 553 O O . THR A 1 70 ? 1.848 25.465 6.431 1.00 51.25 70 THR A O 1
ATOM 556 N N . ILE A 1 71 ? 3.937 25.036 7.131 1.00 57.78 71 ILE A N 1
ATOM 557 C CA . ILE A 1 71 ? 3.749 25.493 8.504 1.00 57.78 71 ILE A CA 1
ATOM 558 C C . ILE A 1 71 ? 3.909 27.009 8.440 1.00 57.78 71 ILE A C 1
ATOM 560 O O . ILE A 1 71 ? 4.939 27.475 7.966 1.00 57.78 71 ILE A O 1
ATOM 564 N N . ASN A 1 72 ? 2.880 27.761 8.837 1.00 61.12 72 ASN A N 1
ATOM 565 C CA . ASN A 1 72 ? 2.920 29.225 8.846 1.00 61.12 72 ASN A CA 1
ATOM 566 C C . ASN A 1 72 ? 4.171 29.694 9.610 1.00 61.12 72 ASN A C 1
ATOM 568 O O . ASN A 1 72 ? 4.304 29.392 10.801 1.00 61.12 72 ASN A O 1
ATOM 572 N N . GLU A 1 73 ? 5.070 30.397 8.914 1.00 58.62 73 GLU A N 1
ATOM 573 C CA . GLU A 1 73 ? 6.401 30.794 9.405 1.00 58.62 73 GLU A CA 1
ATOM 574 C C . GLU A 1 73 ? 6.340 31.711 10.641 1.00 58.62 73 GLU A C 1
ATOM 576 O O . GLU A 1 73 ? 7.291 31.765 11.415 1.00 58.62 73 GLU A O 1
ATOM 581 N N . ASP A 1 74 ? 5.187 32.331 10.900 1.00 58.19 74 ASP A N 1
ATOM 582 C CA . ASP A 1 74 ? 4.969 33.277 12.005 1.00 58.19 74 ASP A CA 1
ATOM 583 C C . ASP A 1 74 ? 4.647 32.603 13.352 1.00 58.19 74 ASP A C 1
ATOM 585 O O . ASP A 1 74 ? 4.311 33.252 14.343 1.00 58.19 74 ASP A O 1
ATOM 589 N N . SER A 1 75 ? 4.713 31.275 13.414 1.00 72.25 75 SER A N 1
ATOM 590 C CA . SER A 1 75 ? 4.438 30.537 14.642 1.00 72.25 75 SER A CA 1
ATOM 591 C C . SER A 1 75 ? 5.615 30.658 15.617 1.00 72.25 75 SER A C 1
ATOM 593 O O . SER A 1 75 ? 6.564 29.881 15.537 1.00 72.25 75 SER A O 1
ATOM 595 N N . GLU A 1 76 ? 5.546 31.578 16.585 1.00 74.12 76 GLU A N 1
ATOM 596 C CA . GLU A 1 76 ? 6.600 31.811 17.598 1.00 74.12 76 GLU A CA 1
ATOM 597 C C . GLU A 1 76 ? 7.110 30.527 18.287 1.00 74.12 76 GLU A C 1
ATOM 599 O O . GLU A 1 76 ? 8.278 30.420 18.671 1.00 74.12 76 GLU A O 1
ATOM 604 N N . TRP A 1 77 ? 6.246 29.519 18.437 1.00 80.75 77 TRP A N 1
ATOM 605 C CA . TRP A 1 77 ? 6.606 28.228 19.027 1.00 80.75 77 TRP A CA 1
ATOM 606 C C . TRP A 1 77 ? 7.536 27.387 18.134 1.00 80.75 77 TRP A C 1
ATOM 608 O O . TRP A 1 77 ? 8.375 26.656 18.660 1.00 80.75 77 TRP A O 1
ATOM 618 N N . ILE A 1 78 ? 7.451 27.522 16.805 1.00 80.44 78 ILE A N 1
ATOM 619 C CA . ILE A 1 78 ? 8.350 26.851 15.852 1.00 80.44 78 ILE A CA 1
ATOM 620 C C . ILE A 1 78 ? 9.772 27.382 16.015 1.00 80.44 78 ILE A C 1
ATOM 622 O O . ILE A 1 78 ? 10.715 26.592 16.066 1.00 80.44 78 ILE A O 1
ATOM 626 N N . GLY A 1 79 ? 9.929 28.700 16.181 1.00 82.75 79 GLY A N 1
ATOM 627 C CA . GLY A 1 79 ? 11.233 29.318 16.434 1.00 82.75 79 GLY A CA 1
ATOM 628 C C . GLY A 1 79 ? 11.919 28.727 17.668 1.00 82.75 79 GLY A C 1
ATOM 629 O O . GLY A 1 79 ? 13.092 28.362 17.613 1.00 82.75 79 GLY A O 1
ATOM 630 N N . LYS A 1 80 ? 11.162 28.519 18.753 1.00 83.94 80 LYS A N 1
ATOM 631 C CA . LYS A 1 80 ? 11.675 27.895 19.986 1.00 83.94 80 LYS A CA 1
ATOM 632 C C . LYS A 1 80 ? 12.126 26.447 19.773 1.00 83.94 80 LYS A C 1
ATOM 634 O O . LYS A 1 80 ? 13.149 26.049 20.323 1.00 83.94 80 LYS A O 1
ATOM 639 N N . ILE A 1 81 ? 11.407 25.668 18.962 1.00 87.25 81 ILE A N 1
ATOM 640 C CA . ILE A 1 81 ? 11.788 24.283 18.639 1.00 87.25 81 ILE A CA 1
ATOM 641 C C . ILE A 1 81 ? 13.068 24.237 17.809 1.00 87.25 81 ILE A C 1
ATOM 643 O O . ILE A 1 81 ? 13.951 23.430 18.096 1.00 87.25 81 ILE A O 1
ATOM 647 N N . VAL A 1 82 ? 13.172 25.092 16.788 1.00 88.56 82 VAL A N 1
ATOM 648 C CA . VAL A 1 82 ? 14.354 25.160 15.918 1.00 88.56 82 VAL A CA 1
ATOM 649 C C . VAL A 1 82 ? 15.588 25.548 16.726 1.00 88.56 82 VAL A C 1
ATOM 651 O O . VAL A 1 82 ? 16.640 24.927 16.575 1.00 88.56 82 VAL A O 1
ATOM 654 N N . GLU A 1 83 ? 15.452 26.528 17.615 1.00 86.88 83 GLU A N 1
ATOM 655 C CA . GLU A 1 83 ? 16.547 26.982 18.469 1.00 86.88 83 GLU A CA 1
ATOM 656 C C . GLU A 1 83 ? 16.984 25.897 19.463 1.00 86.88 83 GLU A C 1
ATOM 658 O O . GLU A 1 83 ? 18.173 25.621 19.630 1.00 86.88 83 GLU A O 1
ATOM 663 N N . GLU A 1 84 ? 16.021 25.199 20.068 1.00 89.62 84 GLU A N 1
ATOM 664 C CA . GLU A 1 84 ? 16.296 24.095 20.983 1.00 89.62 84 GLU A CA 1
ATOM 665 C C . GLU A 1 84 ? 16.991 22.921 20.271 1.00 89.62 84 GLU A C 1
ATOM 667 O O . GLU A 1 84 ? 17.931 22.341 20.819 1.00 89.62 84 GLU A O 1
ATOM 672 N N . ALA A 1 85 ? 16.598 22.618 19.029 1.00 90.44 85 ALA A N 1
ATOM 673 C CA . ALA A 1 85 ? 17.221 21.585 18.205 1.00 90.44 85 ALA A CA 1
ATOM 674 C C . ALA A 1 85 ? 18.654 21.933 17.769 1.00 90.44 85 ALA A C 1
ATOM 676 O O . ALA A 1 85 ? 19.484 21.033 17.646 1.00 90.44 85 ALA A O 1
ATOM 677 N N . ARG A 1 86 ? 18.958 23.218 17.542 1.00 90.38 86 ARG A N 1
ATOM 678 C CA . ARG A 1 86 ? 20.300 23.679 17.143 1.00 90.38 86 ARG A CA 1
ATOM 679 C C . ARG A 1 86 ? 21.290 23.699 18.301 1.00 90.38 86 ARG A C 1
ATOM 681 O O . ARG A 1 86 ? 22.453 23.356 18.108 1.00 90.38 86 ARG A O 1
ATOM 688 N N . ASN A 1 87 ? 20.831 24.071 19.492 1.00 93.75 87 ASN A N 1
ATOM 689 C CA . ASN A 1 87 ? 21.722 24.358 20.618 1.00 93.75 87 ASN A CA 1
ATOM 690 C C . ASN A 1 87 ? 21.933 23.178 21.576 1.00 93.75 87 ASN A C 1
ATOM 692 O O . ASN A 1 87 ? 22.686 23.299 22.542 1.00 93.75 87 ASN A O 1
ATOM 696 N N . ASN A 1 88 ? 21.274 22.038 21.352 1.00 92.19 88 ASN A N 1
ATOM 697 C CA . ASN A 1 88 ? 21.301 20.913 22.284 1.00 92.19 88 ASN A CA 1
ATOM 698 C C . ASN A 1 88 ? 21.559 19.587 21.570 1.00 92.19 88 ASN A C 1
ATOM 700 O O . ASN A 1 88 ? 21.282 19.416 20.386 1.00 92.19 88 ASN A O 1
ATOM 704 N N . THR A 1 89 ? 22.068 18.601 22.317 1.00 93.19 89 THR A N 1
ATOM 705 C CA . THR A 1 89 ? 22.215 17.244 21.780 1.00 93.19 89 THR A CA 1
ATOM 706 C C . THR A 1 89 ? 20.840 16.666 21.428 1.00 93.19 89 THR A C 1
ATOM 708 O O . THR A 1 89 ? 19.858 16.995 22.103 1.00 93.19 89 THR A O 1
ATOM 711 N N . PRO A 1 90 ? 20.741 15.748 20.446 1.00 88.88 90 PRO A N 1
ATOM 712 C CA . PRO A 1 90 ? 19.451 15.227 19.983 1.00 88.88 90 PRO A CA 1
ATOM 713 C C . PRO A 1 90 ? 18.558 14.703 21.115 1.00 88.88 90 PRO A C 1
ATOM 715 O O . PRO A 1 90 ? 17.351 14.932 21.137 1.00 88.88 90 PRO A O 1
ATOM 718 N N . ARG A 1 91 ? 19.166 14.045 22.110 1.00 89.00 91 ARG A N 1
ATOM 719 C CA . ARG A 1 91 ? 18.461 13.507 23.280 1.00 89.00 91 ARG A CA 1
ATOM 720 C C . ARG A 1 91 ? 17.937 14.605 24.211 1.00 89.00 91 ARG A C 1
ATOM 722 O O . ARG A 1 91 ? 16.846 14.457 24.757 1.00 89.00 91 ARG A O 1
ATOM 729 N N . THR A 1 92 ? 18.702 15.675 24.408 1.00 91.19 92 THR A N 1
ATOM 730 C CA . THR A 1 92 ? 18.313 16.808 25.258 1.00 91.19 92 THR A CA 1
ATOM 731 C C . THR A 1 92 ? 17.251 17.664 24.578 1.00 91.19 92 THR A C 1
ATOM 733 O O . THR A 1 92 ? 16.228 17.946 25.202 1.00 91.19 92 THR A O 1
ATOM 736 N N . ALA A 1 93 ? 17.436 17.981 23.292 1.00 91.94 93 ALA A N 1
ATOM 737 C CA . ALA A 1 93 ? 16.460 18.712 22.489 1.00 91.94 93 ALA A CA 1
ATOM 738 C C . ALA A 1 93 ? 15.107 17.985 22.468 1.00 91.94 93 ALA A C 1
ATOM 740 O O . ALA A 1 93 ? 14.086 18.572 22.812 1.00 91.94 93 ALA A O 1
ATOM 741 N N . ALA A 1 94 ? 15.095 16.676 22.180 1.00 89.81 94 ALA A N 1
ATOM 742 C CA . ALA A 1 94 ? 13.865 15.883 22.161 1.00 89.81 94 ALA A CA 1
ATOM 743 C C . ALA A 1 94 ? 13.127 15.897 23.511 1.00 89.81 94 ALA A C 1
ATOM 745 O O . ALA A 1 94 ? 11.907 16.051 23.549 1.00 89.81 94 ALA A O 1
ATOM 746 N N . LYS A 1 95 ? 13.857 15.778 24.632 1.00 89.25 95 LYS A N 1
ATOM 747 C CA . LYS A 1 95 ? 13.264 15.855 25.977 1.00 89.25 95 LYS A CA 1
ATOM 748 C C . LYS A 1 95 ? 12.627 17.214 26.247 1.00 89.25 95 LYS A C 1
ATOM 750 O O . LYS A 1 95 ? 11.512 17.268 26.759 1.00 89.25 95 LYS A O 1
ATOM 755 N N . LYS A 1 96 ? 13.325 18.297 25.912 1.00 88.88 96 LYS A N 1
ATOM 756 C CA . LYS A 1 96 ? 12.835 19.653 26.156 1.00 88.88 96 LYS A CA 1
ATOM 757 C C . LYS A 1 96 ? 11.661 20.005 25.250 1.00 88.88 96 LYS A C 1
ATOM 759 O O . LYS A 1 96 ? 10.649 20.459 25.770 1.00 88.88 96 LYS A O 1
ATOM 764 N N . ILE A 1 97 ? 11.729 19.693 23.955 1.00 89.62 97 ILE A N 1
ATOM 765 C CA . ILE A 1 97 ? 10.598 19.845 23.026 1.00 89.62 97 ILE A CA 1
ATOM 766 C C . ILE A 1 97 ? 9.380 19.088 23.567 1.00 89.62 97 ILE A C 1
ATOM 768 O O . ILE A 1 97 ? 8.305 19.659 23.676 1.00 89.62 97 ILE A O 1
ATOM 772 N N . CYS A 1 98 ? 9.552 17.840 24.012 1.00 85.06 98 CYS A N 1
ATOM 773 C CA . CYS A 1 98 ? 8.466 17.054 24.601 1.00 85.06 98 CYS A CA 1
ATOM 774 C C . CYS A 1 98 ? 7.882 17.697 25.875 1.00 85.06 98 CYS A C 1
ATOM 776 O O . CYS A 1 98 ? 6.669 17.687 26.073 1.00 85.06 98 CYS A O 1
ATOM 778 N N . SER A 1 99 ? 8.717 18.302 26.726 1.00 84.25 99 SER A N 1
ATOM 779 C CA . SER A 1 99 ? 8.244 19.005 27.927 1.00 84.25 99 SER A CA 1
ATOM 780 C C . SER A 1 99 ? 7.460 20.286 27.620 1.00 84.25 99 SER A C 1
ATOM 782 O O . SER A 1 99 ? 6.552 20.625 28.373 1.00 84.25 99 SER A O 1
ATOM 784 N N . MET A 1 100 ? 7.747 20.963 26.500 1.00 80.00 100 MET A N 1
ATOM 785 C CA . MET A 1 100 ? 7.028 22.178 26.089 1.00 80.00 100 MET A CA 1
ATOM 786 C C . MET A 1 100 ? 5.542 21.909 25.800 1.00 80.00 100 MET A C 1
ATOM 788 O O . MET A 1 100 ? 4.727 22.807 25.978 1.00 80.00 100 MET A O 1
ATOM 792 N N . PHE A 1 101 ? 5.184 20.685 25.397 1.00 76.62 101 PHE A N 1
ATOM 793 C CA . PHE A 1 101 ? 3.805 20.292 25.068 1.00 76.62 101 PHE A CA 1
ATOM 794 C C . PHE A 1 101 ? 3.049 19.602 26.211 1.00 76.62 101 PHE A C 1
ATOM 796 O O . PHE A 1 101 ? 1.843 19.413 26.105 1.00 76.62 101 PHE A O 1
ATOM 803 N N . ASN A 1 102 ? 3.736 19.227 27.293 1.00 70.75 102 ASN A N 1
ATOM 804 C CA . ASN A 1 102 ? 3.171 18.447 28.400 1.00 70.75 102 ASN A CA 1
ATOM 805 C C . ASN A 1 102 ? 3.060 19.262 29.699 1.00 70.75 102 ASN A C 1
ATOM 807 O O . ASN A 1 102 ? 3.303 18.732 30.784 1.00 70.75 102 ASN A O 1
ATOM 811 N N . GLN A 1 103 ? 2.731 20.554 29.615 1.00 59.34 103 GLN A N 1
ATOM 812 C CA . GLN A 1 103 ? 2.521 21.345 30.829 1.00 59.34 103 GLN A CA 1
ATOM 813 C C . GLN A 1 103 ? 1.239 20.895 31.553 1.00 59.34 103 GLN A C 1
ATOM 815 O O . GLN A 1 103 ? 0.201 20.759 30.900 1.00 59.34 103 GLN A O 1
ATOM 820 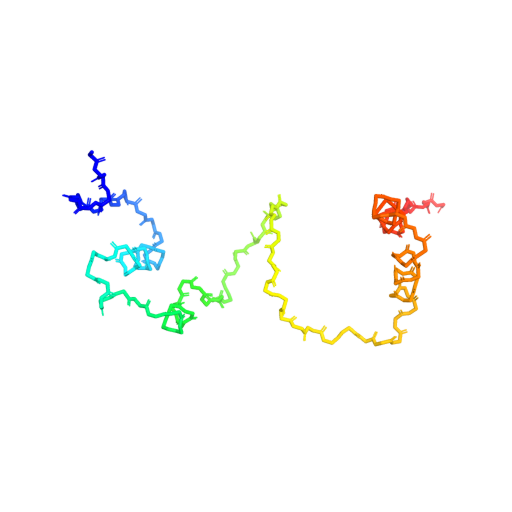N N . PRO A 1 104 ? 1.275 20.656 32.879 1.00 56.69 104 PRO A N 1
ATOM 821 C CA . PRO A 1 104 ? 0.058 20.444 33.648 1.00 56.69 104 PRO A CA 1
ATOM 822 C C . PRO A 1 104 ? -0.761 21.738 33.640 1.00 56.69 104 PRO A C 1
ATOM 824 O O . PRO A 1 104 ? -0.253 22.811 33.957 1.00 56.69 104 PRO A O 1
ATOM 827 N N . VAL A 1 105 ? -2.028 21.638 33.249 1.00 58.66 105 VAL A N 1
ATOM 828 C CA . VAL A 1 105 ? -3.008 22.711 33.434 1.00 58.66 105 VAL A CA 1
ATOM 829 C C . VAL A 1 105 ? -3.273 22.857 34.932 1.00 58.66 105 VAL A C 1
ATOM 831 O O . VAL A 1 105 ? -3.936 22.006 35.524 1.00 58.66 105 VAL A O 1
ATOM 834 N N . ASP A 1 106 ? -2.733 23.908 35.551 1.00 50.38 106 ASP A N 1
ATOM 835 C CA . ASP A 1 106 ? -3.101 24.293 36.914 1.00 50.38 106 ASP A CA 1
ATOM 836 C C . ASP A 1 106 ? -4.577 24.718 36.923 1.00 50.38 106 ASP A C 1
ATOM 838 O O . ASP A 1 106 ? -4.954 25.772 36.409 1.00 50.38 106 ASP A O 1
ATOM 842 N N . LEU A 1 107 ? -5.427 23.860 37.489 1.00 51.91 107 LEU A N 1
ATOM 843 C CA . LEU A 1 107 ? -6.793 24.197 37.876 1.00 51.91 107 LEU A CA 1
ATOM 844 C C . LEU A 1 107 ? -6.713 24.979 39.194 1.00 51.91 107 LEU A C 1
ATOM 846 O O . LEU A 1 107 ? -6.578 24.375 40.258 1.00 51.91 107 LEU A O 1
ATOM 850 N N . SER A 1 108 ? -6.743 26.311 39.100 1.00 55.16 108 SER A N 1
ATOM 851 C CA . SER A 1 108 ? -7.015 27.208 40.236 1.00 55.16 108 SER A CA 1
ATOM 852 C C . SER A 1 108 ? -8.511 27.457 40.376 1.00 55.16 108 SER A C 1
ATOM 854 O O . SER A 1 108 ? -9.154 27.691 39.327 1.00 55.16 108 SER A O 1
#

Mean predicted aligned error: 17.37 Å

Foldseek 3Di:
DDPLQDDDDDDDDDPPPLVVVLVCLQSDNPPVSRDDPVRSCVRVVNDPPVPDPPPPDDDDDDPVVPPPDPDPPPPPVVVVLVVLCVPDDPVRSVVVNVVVPDDDDDDD

Nearest PDB structures (foldseek):
  4qpa-assembly2_B  TM=6.708E-01  e=3.465E-01  Homo sapiens
  4yom-assembly1_B  TM=4.608E-01  e=1.427E+00  Mus musculus
  5nzz-assembly4_G  TM=4.184E-01  e=1.716E+00  Mus musculus
  7p1l-assembly1_A  TM=4.897E-01  e=5.877E+00  Homo sapiens
  6c9d-assembly1_A  TM=3.309E-01  e=3.176E+00  Homo sapiens

Radius of gyration: 22.56 Å; Cα contacts (8 Å, |Δi|>4): 34; chains: 1; bounding box: 39×57×56 Å

Secondary structure (DSSP, 8-state):
--GGGT---PPPP-S-HHHHHHHHHHT-SSGGGSPPHHHHHTSTTTS--SS---------------------TT-HHHHHHHHHHHHS-HHHHHHHHHHHH-------

Sequence (108 aa):
MNAITNKDVHFKPIEDEQLLNVMQECLQRVDRKRPTVTQLLEHPYLKPNNTNVSLSNTNSGISCFASSKTINEDSEWIGKIVEEARNNTPRTAAKKICSMFNQPVDLS

Solvent-accessible surface area (backbone atoms only — not comparable to full-atom values): 7333 Å² total; per-residue (Å²): 138,66,74,83,81,78,57,84,87,81,77,72,96,64,90,54,60,51,56,53,49,54,53,54,41,63,69,40,86,53,69,91,69,31,67,52,72,71,58,49,64,67,32,70,68,71,39,83,66,96,66,90,72,77,80,76,82,71,96,71,80,86,75,83,76,68,75,84,68,84,70,71,85,84,43,69,67,57,57,54,49,55,51,40,54,72,77,36,56,73,71,56,23,53,53,51,56,54,51,73,77,62,68,81,82,82,86,125

Organism: NCBI:txid227884

pLDDT: mean 75.98, std 17.54, range [39.78, 94.19]